Protein AF-A0A6A2YC34-F1 (afdb_monomer_lite)

Structure (mmCIF, N/CA/C/O backbone):
data_AF-A0A6A2YC34-F1
#
_entry.id   AF-A0A6A2YC34-F1
#
loop_
_atom_site.group_PDB
_atom_site.id
_atom_site.type_symbol
_atom_site.label_atom_id
_atom_site.label_alt_id
_atom_site.label_comp_id
_atom_site.label_asym_id
_atom_site.label_entity_id
_atom_site.label_seq_id
_atom_site.pdbx_PDB_ins_code
_atom_site.Cartn_x
_atom_site.Cartn_y
_atom_site.Cartn_z
_atom_site.occupancy
_atom_site.B_iso_or_equiv
_atom_site.auth_seq_id
_atom_site.auth_comp_id
_atom_site.auth_asym_id
_atom_site.auth_atom_id
_atom_site.pdbx_PDB_model_num
ATOM 1 N N . MET A 1 1 ? 0.599 -8.578 -9.416 1.00 50.94 1 MET A N 1
ATOM 2 C CA . MET A 1 1 ? -0.702 -8.962 -8.811 1.00 50.94 1 MET A CA 1
ATOM 3 C C . MET A 1 1 ? -1.883 -8.036 -9.163 1.00 50.94 1 MET A C 1
ATOM 5 O O . MET A 1 1 ? -3.007 -8.515 -9.175 1.00 50.94 1 MET A O 1
ATOM 9 N N . LEU A 1 2 ? -1.677 -6.754 -9.518 1.00 48.66 2 LEU A N 1
ATOM 10 C CA . LEU A 1 2 ? -2.788 -5.819 -9.803 1.00 48.66 2 LEU A CA 1
ATOM 11 C C . LEU A 1 2 ? -3.730 -6.232 -10.948 1.00 48.66 2 LEU A C 1
ATOM 13 O O . LEU A 1 2 ? -4.903 -5.878 -10.943 1.00 48.66 2 LEU A O 1
ATOM 17 N N . HIS A 1 3 ? -3.219 -6.986 -11.924 1.00 51.50 3 HIS A N 1
ATOM 18 C CA . HIS A 1 3 ? -4.007 -7.412 -13.081 1.00 51.50 3 HIS A CA 1
ATOM 19 C C . HIS A 1 3 ? -5.194 -8.316 -12.713 1.00 51.50 3 HIS A C 1
ATOM 21 O O . HIS A 1 3 ? -6.157 -8.365 -13.465 1.00 51.50 3 HIS A O 1
ATOM 27 N N . ALA A 1 4 ? -5.142 -9.014 -11.573 1.00 54.28 4 ALA A N 1
ATOM 28 C CA . ALA A 1 4 ? -6.197 -9.942 -11.170 1.00 54.28 4 ALA A CA 1
ATOM 29 C C . ALA A 1 4 ? -7.415 -9.248 -10.532 1.00 54.28 4 ALA A C 1
ATOM 31 O O . ALA A 1 4 ? -8.484 -9.847 -10.470 1.00 54.28 4 ALA A O 1
ATOM 32 N N . VAL A 1 5 ? -7.255 -8.010 -10.047 1.00 54.44 5 VAL A N 1
ATOM 33 C CA . VAL A 1 5 ? -8.246 -7.337 -9.185 1.00 54.44 5 VAL A CA 1
ATOM 34 C C . VAL A 1 5 ? -8.707 -5.988 -9.750 1.00 54.44 5 VAL A C 1
ATOM 36 O O . VAL A 1 5 ? -9.704 -5.441 -9.296 1.00 54.44 5 VAL A O 1
ATOM 39 N N . ALA A 1 6 ? -8.007 -5.444 -10.751 1.00 60.19 6 ALA A N 1
ATOM 40 C CA . ALA A 1 6 ? -8.350 -4.158 -11.349 1.00 60.19 6 ALA A CA 1
ATOM 41 C C . ALA A 1 6 ? -9.690 -4.226 -12.102 1.00 60.19 6 ALA A C 1
ATOM 43 O O . ALA A 1 6 ? -9.827 -4.917 -13.114 1.00 60.19 6 ALA A O 1
ATOM 44 N N . THR A 1 7 ? -10.673 -3.464 -11.628 1.00 67.12 7 THR A N 1
ATOM 45 C CA . THR A 1 7 ? -11.937 -3.234 -12.329 1.00 67.12 7 THR A CA 1
ATOM 46 C C . THR A 1 7 ? -11.881 -1.921 -13.115 1.00 67.12 7 THR A C 1
ATOM 48 O O . THR A 1 7 ? -10.968 -1.110 -12.955 1.00 67.12 7 THR A O 1
ATOM 51 N N . ARG A 1 8 ? -12.884 -1.651 -13.962 1.00 69.50 8 ARG A N 1
ATOM 52 C CA . ARG A 1 8 ? -12.990 -0.353 -14.661 1.00 69.50 8 ARG A CA 1
ATOM 53 C C . ARG A 1 8 ? -13.036 0.850 -13.711 1.00 69.50 8 ARG A C 1
ATOM 55 O O . ARG A 1 8 ? -12.660 1.938 -14.128 1.00 69.50 8 ARG A O 1
ATOM 62 N N . ALA A 1 9 ? -13.489 0.665 -12.471 1.00 71.81 9 ALA A N 1
ATOM 63 C CA . ALA A 1 9 ? -13.551 1.731 -11.474 1.00 71.81 9 ALA A CA 1
ATOM 64 C C . ALA A 1 9 ? -12.168 2.112 -10.911 1.00 71.81 9 ALA A C 1
ATOM 66 O O . ALA A 1 9 ? -12.022 3.190 -10.343 1.00 71.81 9 ALA A O 1
ATOM 67 N N . ASP A 1 10 ? -11.159 1.257 -11.100 1.00 70.38 10 ASP A N 1
ATOM 68 C CA . ASP A 1 10 ? -9.817 1.426 -10.530 1.00 70.38 10 ASP A CA 1
ATOM 69 C C . ASP A 1 10 ? -8.840 2.117 -11.495 1.00 70.38 10 ASP A C 1
ATOM 71 O O . ASP A 1 10 ? -7.684 2.378 -11.157 1.00 70.38 10 ASP A O 1
ATOM 75 N N . VAL A 1 11 ? -9.296 2.431 -12.711 1.00 75.88 11 VAL A N 1
ATOM 76 C CA . VAL A 1 11 ? -8.488 3.123 -13.719 1.00 75.88 11 VAL A CA 1
ATOM 77 C C . VAL A 1 11 ? -8.132 4.525 -13.218 1.00 75.88 11 VAL A C 1
ATOM 79 O O . VAL A 1 11 ? -9.008 5.337 -12.934 1.00 75.88 11 VAL A O 1
ATOM 82 N N . GLY A 1 12 ? -6.831 4.813 -13.136 1.00 80.12 12 GLY A N 1
ATOM 83 C CA . GLY A 1 12 ? -6.300 6.095 -12.660 1.00 80.12 12 GLY A CA 1
ATOM 84 C C . GLY A 1 12 ? -6.032 6.161 -11.153 1.00 80.12 12 GLY A C 1
ATOM 85 O O . GLY A 1 12 ? -5.464 7.148 -10.692 1.00 80.12 12 GLY A O 1
ATOM 86 N N . ILE A 1 13 ? -6.378 5.121 -10.390 1.00 83.81 13 ILE A N 1
ATOM 87 C CA . ILE A 1 13 ? -6.044 5.024 -8.965 1.00 83.81 13 ILE A CA 1
ATOM 88 C C . ILE A 1 13 ? -4.678 4.329 -8.812 1.00 83.81 13 ILE A C 1
ATOM 90 O O . ILE A 1 13 ? -4.412 3.339 -9.504 1.00 83.81 13 ILE A O 1
ATOM 94 N N . PRO A 1 14 ? -3.791 4.809 -7.918 1.00 88.12 14 PRO A N 1
ATOM 95 C CA . PRO A 1 14 ? -2.528 4.140 -7.652 1.00 88.12 14 PRO A CA 1
ATOM 96 C C . PRO A 1 14 ? -2.699 2.688 -7.201 1.00 88.12 14 PRO A C 1
ATOM 98 O O . PRO A 1 14 ? -3.583 2.344 -6.419 1.00 88.12 14 PRO A O 1
ATOM 101 N N . LYS A 1 15 ? -1.773 1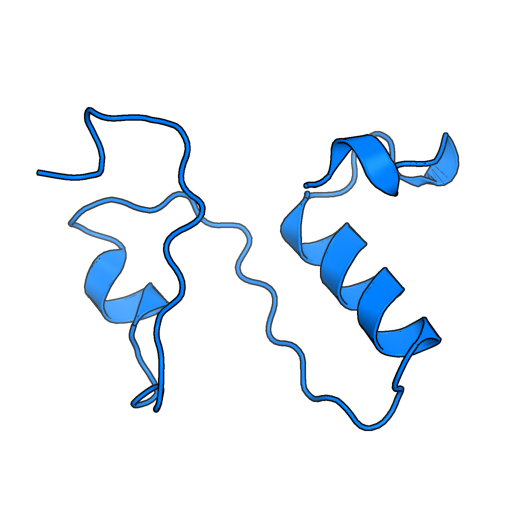.840 -7.650 1.00 85.81 15 LYS A N 1
ATOM 102 C CA . LYS A 1 15 ? -1.767 0.394 -7.401 1.00 85.81 15 LYS A CA 1
ATOM 103 C C . LYS A 1 15 ? -1.897 0.019 -5.918 1.00 85.81 15 LYS A C 1
ATOM 105 O O . LYS A 1 15 ? -2.713 -0.833 -5.570 1.00 85.81 15 LYS A O 1
ATOM 110 N N . ALA A 1 16 ? -1.105 0.664 -5.061 1.00 90.25 16 ALA A N 1
ATOM 111 C CA . ALA A 1 16 ? -1.103 0.411 -3.621 1.00 90.25 16 ALA A CA 1
ATOM 112 C C . ALA A 1 16 ? -2.459 0.753 -2.973 1.00 90.25 16 ALA A C 1
ATOM 114 O O . ALA A 1 16 ? -2.970 -0.014 -2.160 1.00 90.25 16 ALA A O 1
ATOM 115 N N . GLU A 1 17 ? -3.093 1.845 -3.406 1.00 90.81 17 GLU A N 1
ATOM 116 C CA . GLU A 1 17 ? -4.399 2.281 -2.899 1.00 90.81 17 GLU A CA 1
ATOM 117 C C . GLU A 1 17 ? -5.536 1.340 -3.309 1.00 90.81 17 GLU A C 1
ATOM 119 O O . GLU A 1 17 ? -6.426 1.047 -2.507 1.00 90.81 17 GLU A O 1
ATOM 124 N N . CYS A 1 18 ? -5.501 0.807 -4.534 1.00 89.56 18 CYS A N 1
ATOM 125 C CA . CYS A 1 18 ? -6.463 -0.213 -4.958 1.00 89.56 18 CYS A CA 1
ATOM 126 C C . CYS A 1 18 ? -6.363 -1.476 -4.093 1.00 89.56 18 CYS A C 1
ATOM 128 O O . CYS A 1 18 ? -7.385 -2.005 -3.655 1.00 89.56 18 CYS A O 1
ATOM 130 N N . LEU A 1 19 ? -5.141 -1.941 -3.808 1.00 89.62 19 LEU A N 1
ATOM 131 C CA . LEU A 1 19 ? -4.925 -3.113 -2.956 1.00 89.62 19 LEU A CA 1
ATOM 132 C C . LEU A 1 19 ? -5.382 -2.868 -1.519 1.00 89.62 19 LEU A C 1
ATOM 134 O O . LEU A 1 19 ? -6.055 -3.726 -0.956 1.00 89.62 19 LEU A O 1
ATOM 138 N N . LYS A 1 20 ? -5.103 -1.690 -0.954 1.00 92.19 20 LYS A N 1
ATOM 139 C CA . LYS A 1 20 ? -5.597 -1.307 0.373 1.00 92.19 20 LYS A CA 1
ATOM 140 C C . LYS A 1 20 ? -7.116 -1.390 0.461 1.00 92.19 20 LYS A C 1
ATOM 142 O O . LYS A 1 20 ? -7.634 -2.069 1.344 1.00 92.19 20 LYS A O 1
ATOM 147 N N . LYS A 1 21 ? -7.828 -0.776 -0.491 1.00 90.6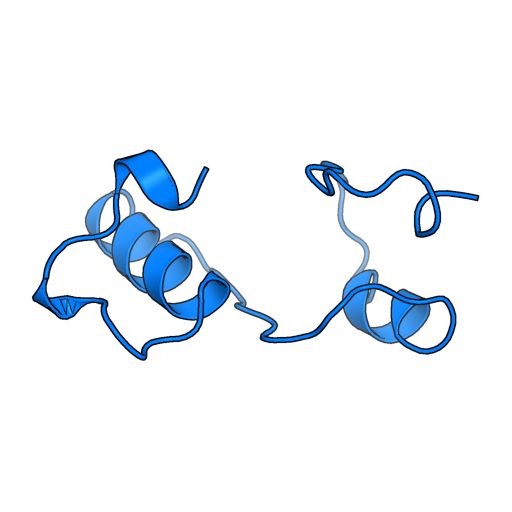9 21 LYS A N 1
ATOM 148 C CA . LYS A 1 21 ? -9.297 -0.859 -0.558 1.00 90.69 21 LYS A CA 1
ATOM 149 C C . LYS A 1 21 ? -9.777 -2.304 -0.655 1.00 90.69 21 LYS A C 1
ATOM 151 O O . LYS A 1 21 ? -10.734 -2.672 0.018 1.00 90.69 21 LYS A O 1
ATOM 156 N N . HIS A 1 22 ? -9.115 -3.118 -1.473 1.00 90.50 22 HIS A N 1
ATOM 157 C CA . HIS A 1 22 ? -9.479 -4.518 -1.640 1.00 90.50 22 HIS A CA 1
ATOM 158 C C . HIS A 1 22 ? -9.271 -5.335 -0.357 1.00 90.50 22 HIS A C 1
ATOM 160 O O . HIS A 1 22 ? -10.169 -6.070 0.048 1.00 90.50 22 HIS A O 1
ATOM 166 N N . PHE A 1 23 ? -8.135 -5.172 0.325 1.00 92.31 23 PHE A N 1
ATOM 167 C CA . PHE A 1 23 ? -7.869 -5.864 1.585 1.00 92.31 23 PHE A CA 1
ATOM 168 C C . PHE A 1 23 ? -8.851 -5.465 2.686 1.00 92.31 23 PHE A C 1
ATOM 170 O O . PHE A 1 23 ? -9.303 -6.343 3.415 1.00 92.31 23 PHE A O 1
ATOM 177 N N . SER A 1 24 ? -9.282 -4.200 2.743 1.00 93.06 24 SER A N 1
ATOM 178 C CA . SER A 1 24 ? -10.331 -3.772 3.678 1.00 93.06 24 SER A CA 1
ATOM 179 C C . SER A 1 24 ? -11.690 -4.441 3.433 1.00 93.06 24 SER A C 1
ATOM 181 O O . SER A 1 24 ? -12.477 -4.552 4.366 1.00 93.06 24 SER A O 1
ATOM 183 N N . LEU A 1 25 ? -11.984 -4.899 2.209 1.00 92.69 25 LEU A N 1
ATOM 184 C CA . LEU A 1 25 ? -13.203 -5.669 1.920 1.00 92.69 25 LEU A CA 1
ATOM 185 C C . LEU A 1 25 ? -13.083 -7.141 2.343 1.00 92.69 25 LEU A C 1
ATOM 187 O O . LEU A 1 25 ? -14.099 -7.777 2.609 1.00 92.69 25 LEU A O 1
ATOM 191 N N . ILE A 1 26 ? -11.861 -7.680 2.383 1.00 94.62 26 ILE A N 1
ATOM 192 C CA . ILE A 1 26 ? -11.587 -9.065 2.793 1.00 94.62 26 ILE A CA 1
ATOM 193 C C . ILE A 1 26 ? -11.511 -9.167 4.319 1.00 94.62 26 ILE A C 1
ATOM 195 O O . ILE A 1 26 ? -12.123 -10.057 4.905 1.00 94.62 26 ILE A O 1
ATOM 199 N N . PHE A 1 27 ? -10.753 -8.270 4.954 1.00 95.50 27 PHE A N 1
ATOM 200 C CA . PHE A 1 27 ? -10.543 -8.236 6.398 1.00 95.50 27 PHE A CA 1
ATOM 201 C C . PHE A 1 27 ? -10.467 -6.777 6.889 1.00 95.50 27 PHE A C 1
ATOM 203 O O . PHE A 1 27 ? -9.392 -6.170 6.855 1.00 95.50 27 PHE A O 1
ATOM 210 N N . PRO A 1 28 ? -11.602 -6.188 7.312 1.00 93.69 28 PRO A N 1
ATOM 211 C CA . PRO A 1 28 ? -11.698 -4.772 7.681 1.00 93.69 28 PRO A CA 1
ATOM 212 C C . PRO A 1 28 ? -10.800 -4.341 8.846 1.00 93.69 28 PRO A C 1
ATOM 214 O O . PRO A 1 28 ? -10.409 -3.179 8.924 1.00 93.69 28 PRO A O 1
ATOM 217 N N . GLU A 1 29 ? -10.478 -5.260 9.752 1.00 95.44 29 GLU A N 1
ATOM 218 C CA . GLU A 1 29 ? -9.645 -5.010 10.927 1.00 95.44 29 GLU A CA 1
ATOM 219 C C . GLU A 1 29 ? -8.145 -4.959 10.590 1.00 95.44 29 GLU A C 1
ATOM 221 O O . GLU A 1 29 ? -7.334 -4.551 11.425 1.00 95.44 29 GLU A O 1
ATOM 226 N N . CYS A 1 30 ? -7.764 -5.353 9.368 1.00 93.81 30 CYS A N 1
ATOM 227 C CA . CYS A 1 30 ? -6.391 -5.258 8.893 1.00 93.81 30 CYS A CA 1
ATOM 228 C C . CYS A 1 30 ? -5.958 -3.795 8.763 1.00 93.81 30 CYS A C 1
ATOM 230 O O . CYS A 1 30 ? -6.568 -3.008 8.034 1.00 93.81 30 CYS A O 1
ATOM 232 N N . GLN A 1 31 ? -4.850 -3.438 9.409 1.00 93.38 31 GLN A N 1
ATOM 233 C CA . GLN A 1 31 ? -4.225 -2.135 9.218 1.00 93.38 31 GLN A CA 1
ATOM 234 C C . GLN A 1 31 ? -3.293 -2.196 8.011 1.00 93.38 31 GLN A C 1
ATOM 236 O O . GLN A 1 31 ? -2.212 -2.775 8.075 1.00 93.38 31 GLN A O 1
ATOM 241 N N . VAL A 1 32 ? -3.729 -1.597 6.904 1.00 93.25 32 VAL A N 1
ATOM 242 C CA . VAL A 1 32 ? -2.944 -1.525 5.669 1.00 93.25 32 VAL A CA 1
ATOM 243 C C . VAL A 1 32 ? -2.450 -0.098 5.459 1.00 93.25 32 VAL A C 1
ATOM 245 O O . VAL A 1 32 ? -3.245 0.825 5.230 1.00 93.25 32 VAL A O 1
ATOM 248 N N . ASP A 1 33 ? -1.131 0.075 5.501 1.00 92.81 33 ASP A N 1
ATOM 249 C CA . ASP A 1 33 ? -0.465 1.301 5.072 1.00 92.81 33 ASP A CA 1
ATOM 250 C C . ASP A 1 33 ? -0.022 1.169 3.610 1.00 92.81 33 ASP A C 1
ATOM 252 O O . ASP A 1 33 ? 0.742 0.274 3.252 1.00 92.81 33 ASP A O 1
ATOM 256 N N . ALA A 1 34 ? -0.563 2.025 2.745 1.00 93.00 34 ALA A N 1
ATOM 257 C CA . ALA A 1 34 ? -0.293 1.990 1.315 1.00 93.00 34 ALA A CA 1
ATOM 258 C C . ALA A 1 34 ? 0.677 3.114 0.967 1.00 93.00 34 ALA A C 1
ATOM 260 O O . ALA A 1 34 ? 0.317 4.288 0.988 1.00 93.00 34 ALA A O 1
ATOM 261 N N . LYS A 1 35 ? 1.905 2.747 0.603 1.00 90.38 35 LYS A N 1
ATOM 262 C CA . LYS A 1 35 ? 2.915 3.701 0.144 1.00 90.38 35 LYS A CA 1
ATOM 263 C C . LYS A 1 35 ? 2.918 3.745 -1.381 1.00 90.38 35 LYS A C 1
ATOM 265 O O . LYS A 1 35 ? 3.269 2.768 -2.041 1.00 90.38 35 LYS A O 1
ATOM 270 N N . VAL A 1 36 ? 2.497 4.872 -1.957 1.00 90.12 36 VAL A N 1
ATOM 271 C CA . VAL A 1 36 ? 2.573 5.118 -3.409 1.00 90.12 36 VAL A CA 1
ATOM 272 C C . VAL A 1 36 ? 3.960 5.666 -3.738 1.00 90.12 36 VAL A C 1
ATOM 274 O O . VAL A 1 36 ? 4.126 6.839 -4.060 1.00 90.12 36 VAL A O 1
ATOM 277 N N . LEU A 1 37 ? 4.962 4.803 -3.601 1.00 87.38 37 LEU A N 1
ATOM 278 C CA . LEU A 1 37 ? 6.371 5.102 -3.836 1.00 87.38 37 LEU A CA 1
ATOM 279 C C . LEU A 1 37 ? 6.972 3.992 -4.701 1.00 87.38 37 LEU A C 1
ATOM 281 O O . LEU A 1 37 ? 6.514 2.847 -4.666 1.00 87.38 37 LEU A O 1
ATOM 285 N N . LEU A 1 38 ? 7.973 4.344 -5.502 1.00 84.06 38 LEU A N 1
ATOM 286 C CA . LEU A 1 38 ? 8.839 3.356 -6.135 1.00 84.06 38 LEU A CA 1
ATOM 287 C C . LEU A 1 38 ? 9.972 3.031 -5.168 1.00 84.06 38 LEU A C 1
ATOM 289 O O . LEU A 1 38 ? 10.409 3.906 -4.428 1.00 84.06 38 LEU A O 1
ATOM 293 N N . TYR A 1 39 ? 10.418 1.780 -5.179 1.00 83.44 39 TYR A N 1
ATOM 294 C CA . TYR A 1 39 ? 11.573 1.374 -4.397 1.00 83.44 39 TYR A CA 1
ATOM 295 C C . TYR A 1 39 ? 12.861 1.748 -5.137 1.00 83.44 39 TYR A C 1
ATOM 297 O O . TYR A 1 39 ? 13.101 1.291 -6.254 1.00 83.44 39 TYR A O 1
ATOM 305 N N . ASP A 1 40 ? 13.677 2.563 -4.482 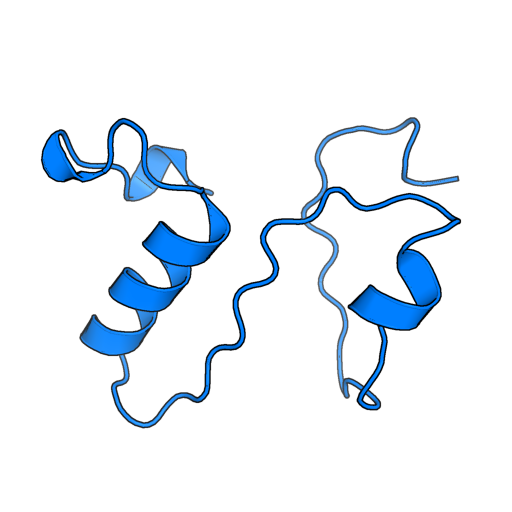1.00 84.75 40 ASP A N 1
ATOM 306 C CA . ASP A 1 40 ? 15.075 2.839 -4.797 1.00 84.75 40 ASP A CA 1
ATOM 307 C C . ASP A 1 40 ? 15.891 3.020 -3.502 1.00 84.75 40 ASP A C 1
ATOM 309 O O . ASP A 1 40 ? 15.329 3.134 -2.408 1.00 84.75 40 ASP A O 1
ATOM 313 N N . VAL A 1 41 ? 17.220 3.094 -3.627 1.00 85.62 41 VAL A N 1
ATOM 314 C CA . VAL A 1 41 ? 18.158 3.223 -2.494 1.00 85.62 41 VAL A CA 1
ATOM 315 C C . VAL A 1 41 ? 17.855 4.436 -1.603 1.00 85.62 41 VAL A C 1
ATOM 317 O O . VAL A 1 41 ? 18.086 4.394 -0.400 1.00 85.62 41 VAL A O 1
ATOM 320 N N . SER A 1 42 ? 17.325 5.527 -2.162 1.00 88.38 42 SER A N 1
ATOM 321 C CA . SER A 1 42 ? 17.000 6.730 -1.383 1.00 88.38 42 SER A CA 1
ATOM 322 C C . SER A 1 42 ? 15.709 6.589 -0.570 1.00 88.38 42 SER A C 1
ATOM 324 O O . SER A 1 42 ? 15.553 7.250 0.454 1.00 88.38 42 SER A O 1
ATOM 326 N N . SER A 1 43 ? 14.806 5.710 -1.009 1.00 88.19 43 SER A N 1
ATOM 327 C CA . SER A 1 43 ? 13.519 5.425 -0.363 1.00 88.19 43 SER A CA 1
ATOM 328 C C . SER A 1 43 ? 13.539 4.215 0.582 1.00 88.19 43 SER A C 1
ATOM 330 O O . SER A 1 43 ? 12.574 4.002 1.318 1.00 88.19 43 SER A O 1
ATOM 332 N N . GLU A 1 44 ? 14.615 3.419 0.577 1.00 87.00 44 GLU A N 1
ATOM 333 C CA . GLU A 1 44 ? 14.721 2.155 1.321 1.00 87.00 44 GLU A CA 1
ATOM 334 C C . GLU A 1 44 ? 14.443 2.335 2.819 1.00 87.00 44 GLU A C 1
ATOM 336 O O . GLU A 1 44 ? 13.615 1.618 3.387 1.00 87.00 44 GLU A O 1
ATOM 341 N N . GLU A 1 45 ? 15.069 3.334 3.447 1.00 87.69 45 GLU A N 1
ATOM 342 C CA . GLU A 1 45 ? 14.897 3.617 4.876 1.00 87.69 45 GLU A CA 1
ATOM 343 C C . GLU A 1 45 ? 13.439 3.964 5.218 1.00 87.69 45 GLU A C 1
ATOM 345 O O . GLU A 1 45 ? 12.908 3.521 6.237 1.00 87.69 45 GLU A O 1
ATOM 350 N N . GLU A 1 46 ? 12.750 4.701 4.345 1.00 89.38 46 GLU A N 1
ATOM 351 C CA . GLU A 1 46 ? 11.343 5.044 4.540 1.00 89.38 46 GLU A CA 1
ATOM 352 C C . GLU A 1 46 ? 10.430 3.823 4.356 1.00 89.38 46 GLU A C 1
ATOM 354 O O . GLU A 1 46 ? 9.483 3.622 5.129 1.00 89.38 46 GLU A O 1
ATOM 359 N N . ILE A 1 47 ? 10.687 3.001 3.337 1.00 88.44 47 ILE A N 1
ATOM 360 C CA . ILE A 1 47 ? 9.860 1.836 3.000 1.00 88.44 47 ILE A CA 1
ATOM 361 C C . ILE A 1 47 ? 10.001 0.738 4.059 1.00 88.44 47 ILE A C 1
ATOM 363 O O . ILE A 1 47 ? 8.992 0.151 4.448 1.00 88.44 47 ILE A O 1
ATOM 367 N N . LEU A 1 48 ? 11.217 0.496 4.553 1.00 88.44 48 LEU A N 1
ATOM 368 C CA . LEU A 1 48 ? 11.516 -0.537 5.552 1.00 88.44 48 LEU A CA 1
ATOM 369 C C . LEU A 1 48 ? 11.422 -0.037 7.002 1.00 88.44 48 LEU A C 1
ATOM 371 O O . LEU A 1 48 ? 11.662 -0.800 7.942 1.00 88.44 48 LEU A O 1
ATOM 375 N N . SER A 1 49 ? 11.055 1.231 7.203 1.00 88.12 49 SER A N 1
ATOM 376 C CA . SER A 1 49 ? 10.787 1.773 8.535 1.00 88.12 49 SER A CA 1
ATOM 377 C C . SER A 1 49 ? 9.673 1.002 9.259 1.00 88.12 49 SER A C 1
ATOM 379 O O . SER A 1 49 ? 8.791 0.400 8.650 1.00 88.12 49 SER A O 1
ATOM 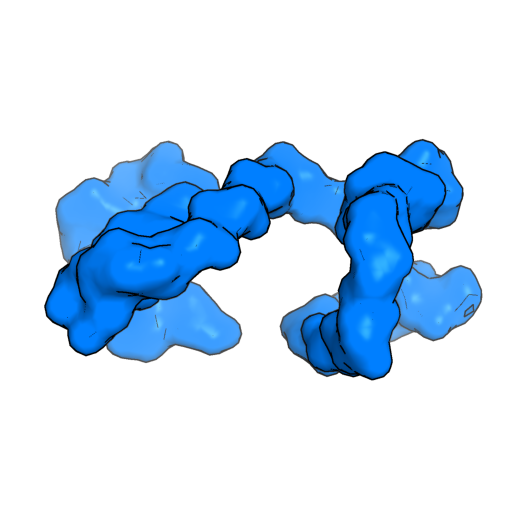381 N N . GLY A 1 50 ? 9.698 1.025 10.595 1.00 85.75 50 GLY A N 1
ATOM 382 C CA . GLY A 1 50 ? 8.662 0.392 11.421 1.00 85.75 50 GLY A CA 1
ATOM 383 C C . GLY A 1 50 ? 8.954 -1.046 11.860 1.00 85.75 50 GLY A C 1
ATOM 384 O O . GLY A 1 50 ? 8.110 -1.632 12.527 1.00 85.75 50 GLY A O 1
ATOM 385 N N . ASN A 1 51 ? 10.152 -1.574 11.573 1.00 89.31 51 ASN A N 1
ATOM 386 C CA . ASN A 1 51 ? 10.619 -2.910 11.979 1.00 89.31 51 ASN A CA 1
ATOM 387 C C . ASN A 1 51 ? 9.672 -4.043 11.537 1.00 89.31 51 ASN A C 1
ATOM 389 O O . ASN A 1 51 ? 9.065 -4.697 12.386 1.00 89.31 51 ASN A O 1
ATOM 393 N N . PRO A 1 52 ? 9.524 -4.282 10.222 1.00 90.75 52 PRO A N 1
ATOM 394 C CA . PRO A 1 52 ? 8.688 -5.371 9.735 1.00 90.75 52 PRO A CA 1
ATOM 395 C C . PRO A 1 52 ? 9.235 -6.733 10.188 1.00 90.75 52 PRO A C 1
ATOM 397 O O . PRO A 1 52 ? 10.433 -6.990 10.083 1.00 90.75 52 PRO A O 1
ATOM 400 N N . ASP A 1 53 ? 8.353 -7.636 10.625 1.00 94.94 53 ASP A N 1
ATOM 401 C CA . ASP A 1 53 ? 8.736 -9.021 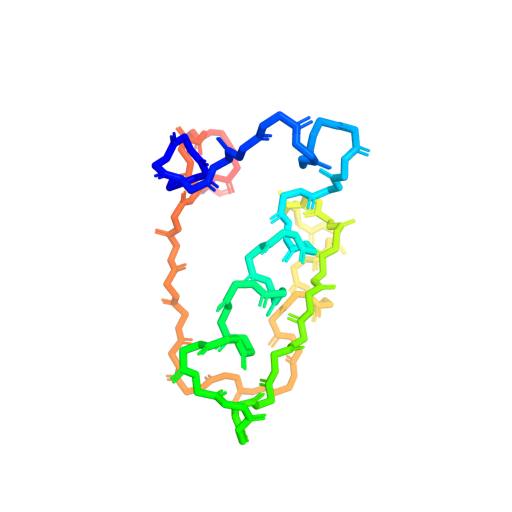10.944 1.00 94.94 53 ASP A CA 1
ATOM 402 C C . ASP A 1 53 ? 9.175 -9.796 9.691 1.00 94.94 53 ASP A C 1
ATOM 404 O O . ASP A 1 53 ? 10.049 -10.661 9.745 1.00 94.94 53 ASP A O 1
ATOM 408 N N . PHE A 1 54 ? 8.557 -9.480 8.548 1.00 92.62 54 PHE A N 1
ATOM 409 C CA . PHE A 1 54 ? 8.821 -10.108 7.259 1.00 92.62 54 PHE A CA 1
ATOM 410 C C . PHE A 1 54 ? 8.735 -9.089 6.126 1.00 92.62 54 PHE A C 1
ATOM 412 O O . PHE A 1 54 ? 7.864 -8.219 6.120 1.00 92.62 54 PHE A O 1
ATOM 419 N N . VAL A 1 55 ? 9.596 -9.258 5.122 1.00 90.62 55 VAL A N 1
ATOM 420 C CA . VAL A 1 55 ? 9.570 -8.491 3.872 1.00 90.62 55 VAL A CA 1
ATOM 421 C C . VAL A 1 55 ? 9.352 -9.459 2.717 1.00 90.62 55 VAL A C 1
ATOM 423 O O . VAL A 1 55 ? 10.093 -10.430 2.560 1.00 90.62 55 VAL A O 1
ATOM 426 N N . LEU A 1 56 ? 8.320 -9.201 1.913 1.00 89.50 56 LEU A N 1
ATOM 427 C CA . LEU A 1 56 ? 8.033 -9.959 0.700 1.00 89.50 56 LEU A CA 1
ATOM 428 C C . LEU A 1 56 ? 8.341 -9.095 -0.522 1.00 89.50 56 LEU A C 1
ATOM 430 O O . LEU A 1 56 ? 7.583 -8.186 -0.854 1.00 89.50 56 LEU A O 1
ATOM 434 N N . ASP A 1 57 ? 9.427 -9.417 -1.214 1.00 88.50 57 ASP A N 1
ATOM 435 C CA . ASP A 1 57 ? 9.793 -8.742 -2.453 1.00 88.50 57 ASP A CA 1
ATOM 436 C C . ASP A 1 57 ? 9.000 -9.312 -3.642 1.00 88.50 57 ASP A C 1
ATOM 438 O O . ASP A 1 57 ? 9.169 -10.466 -4.041 1.00 88.50 57 ASP A O 1
ATOM 442 N N . CYS A 1 58 ? 8.113 -8.482 -4.192 1.00 88.19 58 CYS A N 1
ATOM 443 C CA . CYS A 1 58 ? 7.321 -8.767 -5.390 1.00 88.19 58 CYS A CA 1
ATOM 444 C C . CYS A 1 58 ? 7.686 -7.852 -6.574 1.00 88.19 58 CYS A C 1
ATOM 446 O O . CYS A 1 58 ? 6.879 -7.730 -7.502 1.00 88.19 58 CYS A O 1
ATOM 448 N N . ILE A 1 59 ? 8.831 -7.167 -6.521 1.00 85.94 59 ILE A N 1
ATOM 449 C CA . ILE A 1 59 ? 9.296 -6.276 -7.586 1.00 85.94 59 ILE A CA 1
ATOM 450 C C . ILE A 1 59 ? 9.775 -7.136 -8.760 1.00 85.94 59 I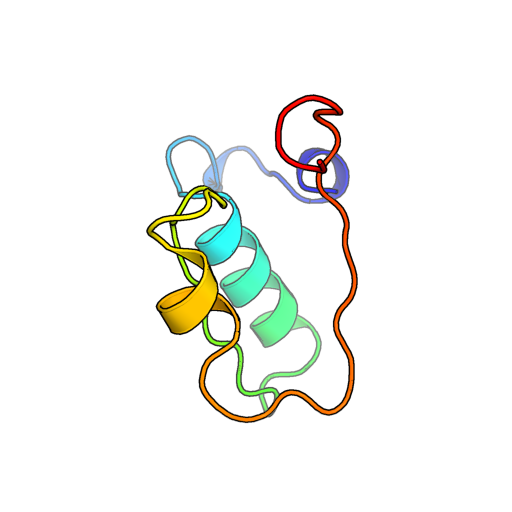LE A C 1
ATOM 452 O O . ILE A 1 59 ? 10.546 -8.085 -8.590 1.00 85.94 59 ILE A O 1
ATOM 456 N N . ASP A 1 60 ? 9.258 -6.835 -9.949 1.00 79.25 60 ASP A N 1
ATOM 457 C CA . ASP A 1 60 ? 9.498 -7.584 -11.181 1.00 79.25 60 ASP A CA 1
ATOM 458 C C . ASP A 1 60 ? 10.654 -7.031 -12.032 1.00 79.25 60 ASP A C 1
ATOM 460 O O . ASP A 1 60 ? 11.019 -7.659 -13.026 1.00 79.25 60 ASP A O 1
ATOM 464 N N . ASP A 1 61 ? 11.265 -5.915 -11.624 1.00 70.06 61 ASP A N 1
ATOM 465 C CA . ASP A 1 61 ? 12.455 -5.330 -12.249 1.00 70.06 61 ASP A CA 1
ATOM 466 C C . ASP A 1 61 ? 13.748 -5.804 -11.551 1.00 70.06 61 ASP A C 1
ATOM 468 O O . ASP A 1 61 ? 13.866 -5.777 -10.323 1.00 70.06 61 ASP A O 1
ATOM 472 N N . ILE A 1 62 ? 14.712 -6.281 -12.343 1.00 60.56 62 ILE A N 1
ATOM 473 C CA . ILE A 1 62 ? 15.984 -6.844 -11.866 1.00 60.56 62 ILE A CA 1
ATOM 474 C C . ILE A 1 62 ? 16.975 -5.739 -11.469 1.00 60.56 62 ILE A C 1
ATOM 476 O O . ILE A 1 62 ? 17.785 -5.967 -10.570 1.00 60.56 62 ILE A O 1
ATOM 480 N N . ASP A 1 63 ? 16.893 -4.546 -12.067 1.00 58.69 63 ASP A N 1
ATOM 481 C CA . ASP A 1 63 ? 17.868 -3.472 -11.823 1.00 58.69 63 ASP A CA 1
ATOM 482 C C . ASP A 1 63 ? 17.661 -2.770 -10.467 1.00 58.69 63 ASP A C 1
ATOM 484 O O . ASP A 1 63 ? 18.607 -2.227 -9.903 1.00 58.69 63 ASP A O 1
ATOM 488 N N . THR A 1 64 ? 16.458 -2.835 -9.882 1.00 50.38 64 THR A N 1
ATOM 489 C CA . THR A 1 64 ? 16.165 -2.317 -8.526 1.00 50.38 64 THR A CA 1
ATOM 490 C C . THR A 1 64 ? 16.469 -3.318 -7.403 1.00 50.38 64 THR A C 1
ATOM 492 O O . THR A 1 64 ? 16.145 -3.054 -6.246 1.00 50.38 64 THR A O 1
ATOM 495 N N . LYS A 1 65 ? 17.040 -4.487 -7.734 1.00 51.16 65 LYS A N 1
ATOM 496 C CA . LYS A 1 65 ? 17.255 -5.608 -6.801 1.00 51.16 65 LYS A CA 1
ATOM 497 C C . LYS A 1 65 ? 18.717 -5.780 -6.347 1.00 51.16 65 LYS A C 1
ATOM 499 O O . LYS A 1 65 ? 18.977 -6.699 -5.570 1.00 51.16 65 LYS A O 1
ATOM 504 N N . VAL A 1 66 ? 19.658 -4.970 -6.853 1.00 46.09 66 VAL A N 1
ATOM 505 C CA . VAL A 1 66 ? 21.112 -5.084 -6.582 1.00 46.09 66 VAL A CA 1
ATOM 506 C C . VAL A 1 66 ? 21.602 -3.988 -5.649 1.00 46.09 66 VAL A C 1
ATOM 508 O O . VAL A 1 66 ? 21.312 -2.808 -5.934 1.00 46.09 66 VAL A O 1
#

Foldseek 3Di:
DQVVQDDPVCPPPQSQVSVVVVVCVVPVPDDRDGDSDDDAPVCVCVVCPPPDPDDDDPDPDPVRVD

Radius of gyration: 13.45 Å; chains: 1; bounding box: 35×17×27 Å

Sequence (66 aa):
MLHAVATRADVGIPKAECLKKHFSLIFPECQVDAKVLLYDVSSEEEILSGNPDFVLDCIDDIDTKV

InterPro domains:
  IPR000594 THIF-type NAD/FAD binding fold [PF00899] (5-65)
  IPR035985 Ubiquitin-activating enzyme-like [SSF69572] (5-65)
  IPR045886 ThiF/MoeB/HesA family [PTHR43267] (3-66)

Secondary structure (DSSP, 8-state):
-GGGT--GGGTTS-HHHHHHHHHHHH-TT-----------TTTHHHHSTT--S--------SGGG-

pLDDT: mean 81.72, std 14.26, range [46.09, 95.5]

Organism: Hibiscus syriacus (NCBI:txid106335)